Protein AF-A0AAV4ADT9-F1 (afdb_monomer)

Nearest PDB structures (foldseek):
  2fi2-assembly1_A  TM=7.058E-01  e=1.321E+00  Homo sapiens
  3lhr-assembly1_A  TM=6.626E-01  e=1.149E+00  Homo sapiens
  2fi2-assembly1_B  TM=6.804E-01  e=3.501E+00  Homo sapiens

pLDDT: mean 74.98, std 8.82, range [46.44, 88.25]

Structure (mmCIF, N/CA/C/O backbone):
data_AF-A0AAV4ADT9-F1
#
_entry.id   AF-A0AAV4ADT9-F1
#
loop_
_atom_site.group_PDB
_atom_site.id
_atom_site.type_symbol
_atom_site.label_atom_id
_atom_site.label_alt_id
_atom_site.label_comp_id
_atom_site.label_asym_id
_atom_site.label_entity_id
_atom_site.label_seq_id
_atom_site.pdbx_PDB_ins_code
_atom_site.Cartn_x
_atom_site.Cartn_y
_atom_site.Cartn_z
_atom_site.occupancy
_atom_site.B_iso_or_equiv
_atom_site.auth_seq_id
_atom_site.auth_comp_id
_atom_site.auth_asym_id
_atom_site.auth_atom_id
_atom_site.pdbx_PDB_model_num
ATOM 1 N N . MET A 1 1 ? -12.035 21.662 14.578 1.00 75.75 1 MET A N 1
ATOM 2 C CA . MET A 1 1 ? -10.655 21.290 14.961 1.00 75.75 1 MET A CA 1
ATOM 3 C C . MET A 1 1 ? -10.126 20.303 13.922 1.00 75.75 1 MET A C 1
ATOM 5 O O . MET A 1 1 ? -10.662 19.207 13.826 1.00 75.75 1 MET A O 1
ATOM 9 N N . PHE A 1 2 ? -9.158 20.705 13.096 1.00 85.88 2 PHE A N 1
ATOM 10 C CA . PHE A 1 2 ? -8.706 19.958 11.907 1.00 85.88 2 PHE A CA 1
ATOM 11 C C . PHE A 1 2 ? -8.258 18.512 12.207 1.00 85.88 2 PHE A C 1
ATOM 13 O O . PHE A 1 2 ? -8.631 17.585 11.497 1.00 85.88 2 PHE A O 1
ATOM 20 N N . ILE A 1 3 ? -7.575 18.301 13.336 1.00 84.94 3 ILE A N 1
ATOM 21 C CA . ILE A 1 3 ? -7.121 16.975 13.793 1.00 84.94 3 ILE A CA 1
ATOM 22 C C . ILE A 1 3 ? -8.283 15.987 14.001 1.00 84.94 3 ILE A C 1
ATOM 24 O O . ILE A 1 3 ? -8.166 14.812 13.661 1.00 84.94 3 ILE A O 1
ATOM 28 N N . VAL A 1 4 ? -9.428 16.449 14.517 1.00 87.38 4 VAL A N 1
ATOM 29 C CA . VAL A 1 4 ? -10.611 15.588 14.709 1.00 87.38 4 VAL A CA 1
ATOM 30 C C . VAL A 1 4 ? -11.190 15.162 13.361 1.00 87.38 4 VAL A C 1
ATOM 32 O O . VAL A 1 4 ? -11.593 14.016 13.206 1.00 87.38 4 VAL A O 1
ATOM 35 N N . TRP A 1 5 ? -11.180 16.057 12.372 1.00 88.25 5 TRP A N 1
ATOM 36 C CA . TRP A 1 5 ? -11.651 15.750 11.023 1.00 88.25 5 TRP A CA 1
ATOM 37 C C . TRP A 1 5 ? -10.769 14.698 10.341 1.00 88.25 5 TRP A C 1
ATOM 39 O O . TRP A 1 5 ? -11.302 13.733 9.798 1.00 88.25 5 TRP A O 1
ATOM 49 N N . ILE A 1 6 ? -9.440 14.815 10.437 1.00 86.00 6 ILE A N 1
ATOM 50 C CA . ILE A 1 6 ? -8.511 13.798 9.910 1.00 86.00 6 ILE A CA 1
ATOM 51 C C . ILE A 1 6 ? -8.794 12.435 10.545 1.00 86.00 6 ILE A C 1
ATOM 53 O O . ILE A 1 6 ? -8.946 11.444 9.836 1.00 86.00 6 ILE A O 1
ATOM 57 N N . LYS A 1 7 ? -8.931 12.392 11.875 1.00 86.44 7 LYS A N 1
ATOM 58 C CA . LYS A 1 7 ? -9.234 11.154 12.601 1.00 86.44 7 LYS A CA 1
ATOM 59 C C . LYS A 1 7 ? -10.533 10.505 12.113 1.00 86.44 7 LYS A C 1
ATOM 61 O O . LYS A 1 7 ? -10.567 9.299 11.894 1.00 86.44 7 LYS A O 1
ATOM 66 N N . THR A 1 8 ? -11.591 11.291 11.922 1.00 88.19 8 THR A N 1
ATOM 67 C CA . THR A 1 8 ? -12.877 10.777 11.431 1.00 88.19 8 THR A CA 1
ATOM 68 C C . THR A 1 8 ? -12.760 10.195 10.025 1.00 88.19 8 THR A C 1
ATOM 70 O O . THR A 1 8 ? -13.308 9.128 9.768 1.00 88.19 8 THR A O 1
ATOM 73 N N . ASN A 1 9 ? -12.030 10.858 9.126 1.00 85.56 9 ASN A N 1
ATOM 74 C CA . ASN A 1 9 ? -11.843 10.360 7.763 1.00 85.56 9 ASN A CA 1
ATOM 75 C C . ASN A 1 9 ? -10.971 9.101 7.723 1.00 85.56 9 ASN A C 1
ATOM 77 O O . ASN A 1 9 ? -11.294 8.178 6.985 1.00 85.56 9 ASN A O 1
ATOM 81 N N . LEU A 1 10 ? -9.928 9.020 8.555 1.00 84.25 10 LEU A N 1
ATOM 82 C CA . LEU A 1 10 ? -9.113 7.810 8.677 1.00 84.25 10 LEU A CA 1
ATOM 83 C C . LEU A 1 10 ? -9.948 6.618 9.162 1.00 84.25 10 LEU A C 1
ATOM 85 O O . LEU A 1 10 ? -9.893 5.547 8.569 1.00 84.25 10 LEU A O 1
ATOM 89 N N . ASN A 1 11 ? -10.772 6.813 10.194 1.00 84.56 11 ASN A N 1
ATOM 90 C CA . ASN A 1 11 ? -11.668 5.763 10.682 1.00 84.56 11 ASN A CA 1
ATOM 91 C C . ASN A 1 11 ? -12.659 5.322 9.600 1.00 84.56 11 ASN A C 1
ATOM 93 O O . ASN A 1 11 ? -12.836 4.130 9.373 1.00 84.56 11 ASN A O 1
ATOM 97 N N . ARG A 1 12 ? -13.259 6.287 8.894 1.00 85.94 12 ARG A N 1
ATOM 98 C CA . ARG A 1 12 ? -14.175 6.022 7.781 1.00 85.94 12 ARG A CA 1
ATOM 99 C C . ARG A 1 12 ? -13.499 5.214 6.677 1.00 85.94 12 ARG A C 1
ATOM 101 O O . ARG A 1 12 ? -14.121 4.340 6.088 1.00 85.94 12 ARG A O 1
ATOM 108 N N . TRP A 1 13 ? -12.237 5.508 6.394 1.00 84.12 13 TRP A N 1
ATOM 109 C CA . TRP A 1 13 ? -11.469 4.793 5.389 1.00 84.12 13 TRP A CA 1
ATOM 110 C C . TRP A 1 13 ? -11.204 3.341 5.798 1.00 84.12 13 TRP A C 1
ATOM 112 O O . TRP A 1 13 ? -11.462 2.451 4.996 1.00 84.12 13 TRP A O 1
ATOM 122 N N . ILE A 1 14 ? -10.808 3.104 7.055 1.00 81.31 14 ILE A N 1
ATOM 123 C CA . ILE A 1 14 ? -10.619 1.755 7.621 1.00 81.31 14 ILE A CA 1
ATOM 124 C C . ILE A 1 14 ? -11.929 0.948 7.607 1.00 81.31 14 ILE A C 1
ATOM 126 O O . ILE A 1 14 ? -11.924 -0.250 7.342 1.00 81.31 14 ILE A O 1
ATOM 130 N N . GLU A 1 15 ? -13.068 1.587 7.889 1.00 81.50 15 GLU A N 1
ATOM 131 C CA . GLU A 1 15 ? -14.385 0.937 7.813 1.00 81.50 15 GLU A CA 1
ATOM 132 C C . GLU A 1 15 ? -14.735 0.503 6.381 1.00 81.50 15 GLU A C 1
ATOM 134 O O . GLU A 1 15 ? -15.324 -0.557 6.179 1.00 81.50 15 GLU A O 1
ATOM 139 N N . LEU A 1 16 ? -14.388 1.321 5.383 1.00 80.88 16 LEU A N 1
ATOM 140 C CA . LEU A 1 16 ? -14.724 1.083 3.976 1.00 80.88 16 LEU A CA 1
ATOM 141 C C . LEU A 1 16 ? -13.750 0.140 3.259 1.00 80.88 16 LEU 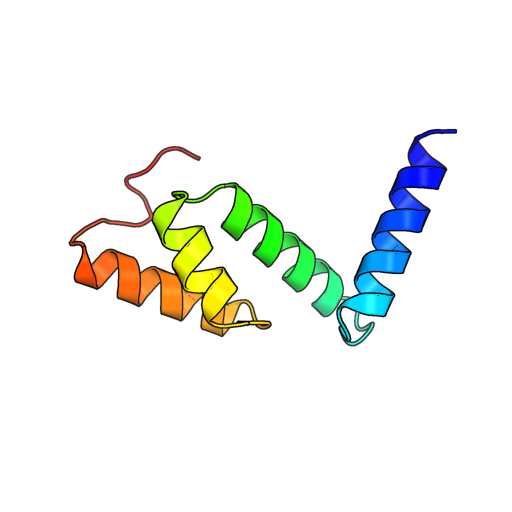A C 1
ATOM 143 O O . LEU A 1 16 ? -14.102 -0.425 2.224 1.00 80.88 16 LEU A O 1
ATOM 147 N N . SER A 1 17 ? -12.535 -0.029 3.776 1.00 70.75 17 SER A N 1
ATOM 148 C CA . SER A 1 17 ? -11.501 -0.869 3.170 1.00 70.75 17 SER A CA 1
ATOM 149 C C . SER A 1 17 ? -11.699 -2.370 3.420 1.00 70.75 17 SER A C 1
ATOM 151 O O . SER A 1 17 ? -10.951 -3.179 2.868 1.00 70.75 17 SER A O 1
ATOM 153 N N . ASP A 1 18 ? -12.717 -2.754 4.202 1.00 70.62 18 ASP A N 1
ATOM 154 C CA . ASP A 1 18 ? -12.976 -4.138 4.643 1.00 70.62 18 ASP A CA 1
ATOM 155 C C . ASP A 1 18 ? -11.759 -4.758 5.361 1.00 70.62 18 ASP A C 1
ATOM 157 O O . ASP A 1 18 ? -11.512 -5.966 5.350 1.00 70.62 18 ASP A O 1
ATOM 161 N N . THR A 1 19 ? -10.943 -3.890 5.965 1.00 67.31 19 THR A N 1
ATOM 162 C CA . THR A 1 19 ? -9.735 -4.266 6.688 1.00 67.31 19 THR A CA 1
ATOM 163 C C . THR A 1 19 ? -10.137 -4.810 8.054 1.00 67.31 19 THR A C 1
ATOM 165 O O . THR A 1 19 ? -10.872 -4.164 8.806 1.00 67.31 19 THR A O 1
ATOM 168 N N . LYS A 1 20 ? -9.645 -6.001 8.411 1.00 71.19 20 LYS A N 1
ATOM 169 C CA . LYS A 1 20 ? -9.819 -6.535 9.769 1.00 71.19 20 LYS A CA 1
ATOM 170 C C . LYS A 1 20 ? -9.246 -5.519 10.762 1.00 71.19 20 LYS A C 1
ATOM 172 O O . LYS A 1 20 ? -8.186 -4.963 10.545 1.00 71.19 20 LYS A O 1
ATOM 177 N N . GLN A 1 21 ? -9.937 -5.217 11.856 1.00 66.25 21 GLN A N 1
ATOM 178 C CA . GLN A 1 21 ? -9.439 -4.229 12.827 1.00 66.25 21 GLN A CA 1
ATOM 179 C C . GLN A 1 21 ? -8.453 -4.848 13.831 1.00 66.25 21 GLN A C 1
ATOM 181 O O . GLN A 1 21 ? -8.501 -4.541 15.023 1.00 66.25 21 GLN A O 1
ATOM 186 N N . THR A 1 22 ? -7.566 -5.747 13.387 1.00 72.38 22 THR A N 1
ATOM 187 C CA . THR A 1 22 ? -6.415 -6.117 14.221 1.00 72.38 22 THR A CA 1
ATOM 188 C C . THR A 1 22 ? -5.347 -5.038 14.057 1.00 72.38 22 THR A C 1
ATOM 190 O O . THR A 1 22 ? -5.235 -4.455 12.989 1.00 72.38 22 THR A O 1
ATOM 193 N N . CYS A 1 23 ? -4.596 -4.703 15.110 1.00 60.66 23 CYS A N 1
ATOM 194 C CA . CYS A 1 23 ? -3.689 -3.537 15.130 1.00 60.66 23 CYS A CA 1
ATOM 195 C C . CYS A 1 23 ? -2.711 -3.468 13.929 1.00 60.66 23 CYS A C 1
ATOM 197 O O . CYS A 1 23 ? -2.256 -2.390 13.553 1.00 60.66 23 CYS A O 1
ATOM 199 N N . GLU A 1 24 ? -2.402 -4.616 13.327 1.00 70.75 24 GLU A N 1
ATOM 200 C CA . GLU A 1 24 ? -1.486 -4.760 12.196 1.00 70.75 24 GLU A CA 1
ATOM 201 C C . GLU A 1 24 ? -2.107 -4.351 10.853 1.00 70.75 24 GLU A C 1
ATOM 203 O O . GLU A 1 24 ? -1.428 -3.763 10.017 1.00 70.75 24 GLU A O 1
ATOM 208 N N . ASP A 1 25 ? -3.401 -4.582 10.643 1.00 71.12 25 ASP A N 1
ATOM 209 C CA . ASP A 1 25 ? -3.998 -4.426 9.316 1.00 71.12 25 ASP A CA 1
ATOM 210 C C . ASP A 1 25 ? -4.200 -2.944 8.896 1.00 71.12 25 ASP A C 1
ATOM 212 O O . ASP A 1 25 ? -3.933 -2.611 7.739 1.00 71.12 25 ASP A O 1
ATOM 216 N N . PRO A 1 26 ? -4.602 -1.997 9.779 1.00 75.62 26 PRO A N 1
ATOM 217 C CA . PRO A 1 26 ? -4.637 -0.570 9.442 1.00 75.62 26 PRO A CA 1
ATOM 218 C C . PRO A 1 26 ? -3.247 0.011 9.167 1.00 75.62 26 PRO A C 1
ATOM 220 O O . PRO A 1 26 ? -3.108 0.914 8.342 1.00 75.62 26 PRO A O 1
ATOM 223 N N . ARG A 1 27 ? -2.215 -0.502 9.853 1.00 80.25 27 ARG A N 1
ATOM 224 C CA . ARG A 1 27 ? -0.816 -0.133 9.601 1.00 80.25 27 ARG A CA 1
ATOM 225 C C . ARG A 1 27 ? -0.420 -0.563 8.196 1.00 80.25 27 ARG A C 1
ATOM 227 O O . ARG A 1 27 ? 0.119 0.245 7.446 1.00 80.25 27 ARG A O 1
ATOM 234 N N . ASP A 1 28 ? -0.715 -1.806 7.843 1.00 79.56 28 ASP A N 1
ATOM 235 C CA . ASP A 1 28 ? -0.338 -2.364 6.553 1.00 79.56 28 ASP A CA 1
ATOM 236 C C . ASP A 1 28 ? -1.080 -1.667 5.398 1.00 79.56 28 ASP A C 1
ATOM 238 O O . ASP A 1 28 ? -0.475 -1.356 4.371 1.00 79.56 28 ASP A O 1
ATOM 242 N N . MET A 1 29 ? -2.350 -1.301 5.610 1.00 79.44 29 MET A N 1
ATOM 243 C CA . MET A 1 29 ? -3.122 -0.460 4.689 1.00 79.44 29 MET A CA 1
ATOM 244 C C . MET A 1 29 ? -2.474 0.916 4.484 1.00 79.44 29 MET A C 1
ATOM 246 O O . MET A 1 29 ? -2.300 1.358 3.350 1.00 79.44 29 MET A O 1
ATOM 250 N N . PHE A 1 30 ? -2.086 1.588 5.573 1.00 81.56 30 PHE A N 1
ATOM 251 C CA . PHE A 1 30 ? -1.449 2.901 5.497 1.00 81.56 30 PHE A CA 1
ATOM 252 C C . PHE A 1 30 ? -0.108 2.843 4.756 1.00 81.56 30 PHE A C 1
ATOM 254 O O . PHE A 1 30 ? 0.163 3.683 3.900 1.00 81.56 30 PHE A O 1
ATOM 261 N N . VAL A 1 31 ? 0.718 1.836 5.053 1.00 81.94 31 VAL A N 1
ATOM 262 C CA . VAL A 1 31 ? 2.007 1.623 4.379 1.00 81.94 31 VAL A CA 1
ATOM 263 C C . VAL A 1 31 ? 1.805 1.346 2.891 1.00 81.94 31 VAL A C 1
ATOM 265 O O . VAL A 1 31 ? 2.536 1.907 2.081 1.00 81.94 31 VAL A O 1
ATOM 268 N N . GLY A 1 32 ? 0.813 0.532 2.519 1.00 78.31 32 GLY A N 1
ATOM 269 C CA . GLY A 1 32 ? 0.526 0.219 1.119 1.00 78.31 32 GLY A CA 1
ATOM 270 C C . GLY A 1 32 ? 0.143 1.459 0.315 1.00 78.31 32 GLY A C 1
ATOM 271 O O . GLY A 1 32 ? 0.666 1.671 -0.774 1.00 78.31 32 GLY A O 1
ATOM 272 N N . GLU A 1 33 ? -0.705 2.316 0.877 1.00 78.12 33 GLU A N 1
ATOM 273 C CA . GLU A 1 33 ? -1.148 3.546 0.213 1.00 78.12 33 GLU A CA 1
ATOM 274 C C . GLU A 1 33 ? -0.033 4.582 0.086 1.00 78.12 33 GLU A C 1
ATOM 276 O O . GLU A 1 33 ? 0.163 5.136 -0.991 1.00 78.12 33 GLU A O 1
ATOM 281 N N . GLN A 1 34 ? 0.764 4.790 1.139 1.00 79.00 34 GLN A N 1
ATOM 282 C CA . GLN A 1 34 ? 1.934 5.672 1.055 1.00 79.00 34 GLN A CA 1
ATOM 283 C C . GLN A 1 34 ? 2.979 5.148 0.067 1.00 79.00 34 GLN A C 1
ATOM 285 O O . GLN A 1 34 ? 3.588 5.927 -0.659 1.00 79.00 34 GLN A O 1
ATOM 290 N N . PHE A 1 35 ? 3.179 3.831 0.021 1.00 76.44 35 PHE A N 1
ATOM 291 C CA . PHE A 1 35 ? 4.094 3.209 -0.926 1.00 76.44 35 PHE A CA 1
ATOM 292 C C . PHE A 1 35 ? 3.636 3.422 -2.373 1.00 76.44 35 PHE A C 1
ATOM 294 O O . PHE A 1 35 ? 4.455 3.741 -3.229 1.00 76.44 35 PHE A O 1
ATOM 301 N N . VAL A 1 36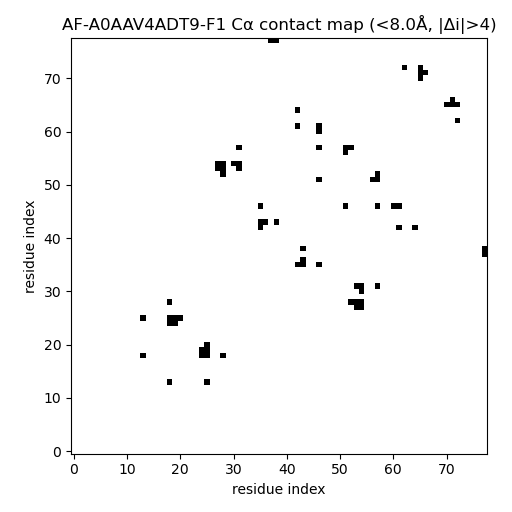 ? 2.337 3.264 -2.641 1.00 72.94 36 VAL A N 1
ATOM 302 C CA . VAL A 1 36 ? 1.757 3.524 -3.960 1.00 72.94 36 VAL A CA 1
ATOM 303 C C . VAL A 1 36 ? 1.903 5.004 -4.312 1.00 72.94 36 VAL A C 1
ATOM 305 O O . VAL A 1 36 ? 2.500 5.303 -5.335 1.00 72.94 36 VAL A O 1
ATOM 308 N N . ASP A 1 37 ? 1.460 5.934 -3.467 1.00 72.75 37 ASP A N 1
ATOM 309 C CA . ASP A 1 37 ? 1.546 7.373 -3.769 1.00 72.75 37 ASP A CA 1
ATOM 310 C C . ASP A 1 37 ? 2.992 7.882 -3.960 1.00 72.75 37 ASP A C 1
ATOM 312 O O . ASP A 1 37 ? 3.206 8.826 -4.719 1.00 72.75 37 ASP A O 1
ATOM 316 N N . ALA A 1 38 ? 3.986 7.265 -3.312 1.00 71.81 38 ALA A N 1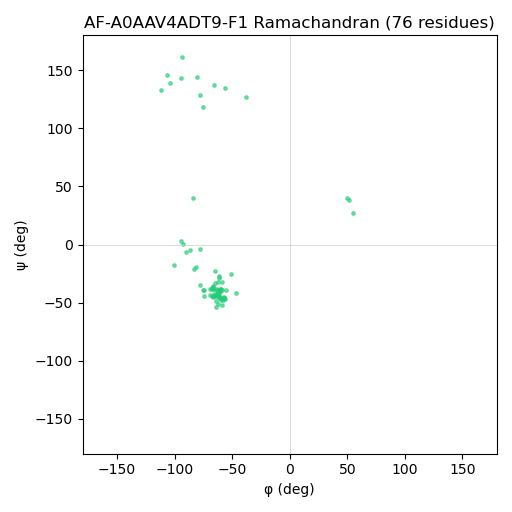
ATOM 317 C CA . ALA A 1 38 ? 5.396 7.641 -3.450 1.00 71.81 38 ALA A CA 1
ATOM 318 C C . ALA A 1 38 ? 6.088 7.061 -4.702 1.00 71.81 38 ALA A C 1
ATOM 320 O O . ALA A 1 38 ? 7.145 7.548 -5.100 1.00 71.81 38 ALA A O 1
ATOM 321 N N . TYR A 1 39 ? 5.544 6.010 -5.326 1.00 70.19 39 TYR A N 1
ATOM 322 C CA . TYR A 1 39 ? 6.196 5.342 -6.458 1.00 70.19 39 TYR A CA 1
ATOM 323 C C . TYR A 1 39 ? 5.734 5.877 -7.824 1.00 70.19 39 TYR A C 1
ATOM 325 O O . TYR A 1 39 ? 4.677 6.482 -7.964 1.00 70.19 39 TYR A O 1
ATOM 333 N N . LEU A 1 40 ? 6.540 5.611 -8.863 1.00 66.62 40 LEU A N 1
ATOM 334 C CA . LEU A 1 40 ? 6.283 5.961 -10.272 1.00 66.62 40 LEU A CA 1
ATOM 335 C C . LEU A 1 40 ? 4.804 5.815 -10.676 1.00 66.62 40 LEU A C 1
ATOM 337 O O . LEU A 1 40 ? 4.262 4.712 -10.588 1.00 66.62 40 LEU A O 1
ATOM 341 N N . GLU A 1 41 ? 4.213 6.873 -11.239 1.00 69.00 41 GLU A N 1
ATOM 342 C CA . GLU A 1 41 ? 2.810 6.915 -11.695 1.00 69.00 41 GLU A CA 1
ATOM 343 C C . GLU A 1 41 ? 2.407 5.677 -12.525 1.00 69.00 41 GLU A C 1
ATOM 345 O O . GLU A 1 41 ? 1.353 5.082 -12.303 1.00 69.00 41 GLU A O 1
ATOM 350 N N . ASP A 1 42 ? 3.279 5.204 -13.422 1.00 67.25 42 ASP A N 1
ATOM 351 C CA . ASP A 1 42 ? 3.050 4.004 -14.237 1.00 67.25 42 ASP A CA 1
ATOM 352 C C . ASP A 1 42 ? 2.860 2.714 -13.406 1.00 67.25 42 ASP A C 1
ATOM 354 O O . ASP A 1 42 ? 2.102 1.814 -13.777 1.00 67.25 42 ASP A O 1
ATOM 358 N N . LEU A 1 43 ? 3.620 2.581 -12.313 1.00 69.56 43 LEU A N 1
ATOM 359 C CA . LEU A 1 43 ? 3.575 1.422 -11.422 1.00 69.56 43 LEU A CA 1
ATOM 360 C C . LEU A 1 43 ? 2.316 1.477 -10.556 1.00 69.56 43 LEU A C 1
ATOM 362 O O . LEU A 1 43 ? 1.672 0.449 -10.353 1.00 69.56 43 LEU A O 1
ATOM 366 N N . VAL A 1 44 ? 1.946 2.676 -10.108 1.00 69.75 44 VAL A N 1
ATOM 367 C CA . VAL A 1 44 ? 0.723 2.939 -9.344 1.00 69.75 44 VAL A CA 1
ATOM 368 C C . VAL A 1 44 ? -0.511 2.486 -10.104 1.00 69.75 44 VAL A C 1
ATOM 370 O O . VAL A 1 44 ? -1.337 1.773 -9.539 1.00 69.75 44 VAL A O 1
ATOM 373 N N . VAL A 1 45 ? -0.608 2.821 -11.394 1.00 72.00 45 VAL A N 1
ATOM 374 C CA . VAL A 1 45 ? -1.719 2.380 -12.253 1.00 72.00 45 VAL A CA 1
ATOM 375 C C . VAL A 1 45 ? -1.778 0.849 -12.324 1.00 72.00 45 VAL A C 1
ATOM 377 O O . VAL A 1 45 ? -2.830 0.258 -12.102 1.00 72.00 45 VAL A O 1
ATOM 380 N N . ASN A 1 46 ? -0.638 0.184 -12.534 1.00 70.94 46 ASN A N 1
ATOM 381 C CA . ASN A 1 46 ? -0.571 -1.279 -12.637 1.00 70.94 46 ASN A CA 1
ATOM 382 C C . ASN A 1 46 ? -0.911 -1.998 -11.316 1.00 70.94 46 ASN A C 1
ATOM 384 O O . ASN A 1 46 ? -1.513 -3.071 -11.328 1.00 70.94 46 ASN A O 1
ATOM 388 N N . ILE A 1 47 ? -0.521 -1.437 -10.168 1.00 71.25 47 ILE A N 1
ATOM 389 C CA . ILE A 1 47 ? -0.845 -2.007 -8.852 1.00 71.25 47 ILE A CA 1
ATOM 390 C C . ILE A 1 47 ? -2.318 -1.763 -8.506 1.00 71.25 47 ILE A C 1
ATOM 392 O O . ILE A 1 47 ? -2.992 -2.698 -8.068 1.00 71.25 47 ILE A O 1
ATOM 396 N N . ARG A 1 48 ? -2.831 -0.544 -8.734 1.00 70.94 48 ARG A N 1
ATOM 397 C CA . ARG A 1 48 ? -4.233 -0.188 -8.459 1.00 70.94 48 ARG A CA 1
ATOM 398 C C . ARG A 1 48 ? -5.204 -1.026 -9.293 1.00 70.94 48 ARG A C 1
ATOM 400 O O . ARG A 1 48 ? -6.178 -1.528 -8.737 1.00 70.94 48 ARG A O 1
ATOM 407 N N . ASP A 1 49 ? -4.888 -1.288 -10.563 1.00 70.19 49 ASP A N 1
ATOM 408 C CA . ASP A 1 49 ? -5.697 -2.158 -11.433 1.00 70.19 49 ASP A CA 1
ATOM 409 C C . ASP A 1 49 ? -5.801 -3.604 -10.920 1.00 70.19 49 ASP A C 1
ATOM 411 O O . ASP A 1 49 ? -6.781 -4.299 -11.189 1.00 70.19 49 ASP A O 1
ATOM 415 N N . LYS A 1 50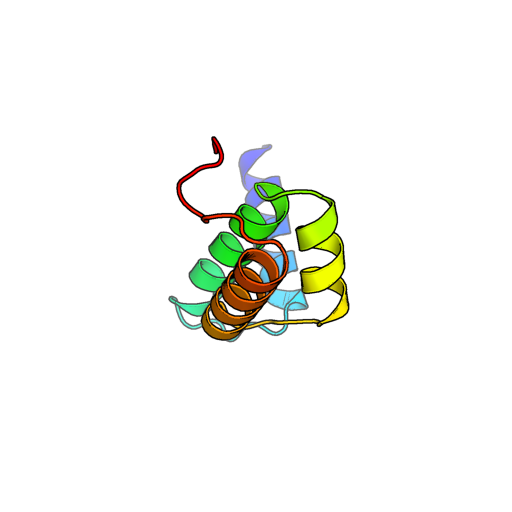 ? -4.810 -4.076 -10.154 1.00 69.00 50 LYS A N 1
ATOM 416 C CA . LYS A 1 50 ? -4.771 -5.451 -9.631 1.00 69.00 50 LYS A CA 1
ATOM 417 C C . LYS A 1 50 ? -5.514 -5.637 -8.307 1.00 69.00 50 LYS A C 1
ATOM 419 O O . LYS A 1 50 ? -5.610 -6.774 -7.850 1.00 69.00 50 LYS A O 1
ATOM 424 N N . VAL A 1 51 ? -6.033 -4.564 -7.695 1.00 67.25 51 VAL A N 1
ATOM 425 C CA . VAL A 1 51 ? -6.790 -4.595 -6.423 1.00 67.25 51 VAL A CA 1
ATOM 426 C C . VAL A 1 51 ? -6.050 -5.397 -5.334 1.00 67.25 51 VAL A C 1
ATOM 428 O O . VAL A 1 51 ? -6.639 -6.186 -4.593 1.00 67.25 51 VAL A O 1
ATOM 431 N N . LEU A 1 52 ? -4.726 -5.244 -5.259 1.00 65.88 52 LEU A N 1
ATOM 432 C CA . LEU A 1 52 ? -3.909 -5.961 -4.280 1.00 65.88 52 LEU A CA 1
ATOM 433 C C . LEU A 1 52 ? -4.100 -5.320 -2.906 1.00 65.88 52 LEU A C 1
ATOM 435 O O . LEU A 1 52 ? -3.812 -4.140 -2.727 1.00 65.88 52 LEU A O 1
ATOM 439 N N . ARG A 1 53 ? -4.619 -6.097 -1.950 1.00 67.94 53 ARG A N 1
ATOM 440 C CA . ARG A 1 53 ? -4.959 -5.610 -0.602 1.00 67.94 53 ARG A CA 1
ATOM 441 C C . ARG A 1 53 ? -3.918 -5.951 0.458 1.00 67.94 53 ARG A C 1
ATOM 443 O O . ARG A 1 53 ? -3.927 -5.340 1.518 1.00 67.94 53 ARG A O 1
ATOM 450 N N . ASP A 1 54 ? -3.039 -6.914 0.191 1.00 75.44 54 ASP A N 1
ATOM 451 C CA . ASP A 1 54 ? -1.979 -7.304 1.114 1.00 75.44 54 ASP A CA 1
ATOM 452 C C . ASP A 1 54 ? -0.613 -6.766 0.666 1.00 75.44 54 ASP A C 1
ATOM 454 O O . ASP A 1 54 ? -0.255 -6.807 -0.515 1.00 75.44 54 ASP A O 1
ATOM 458 N N . LEU A 1 55 ? 0.173 -6.287 1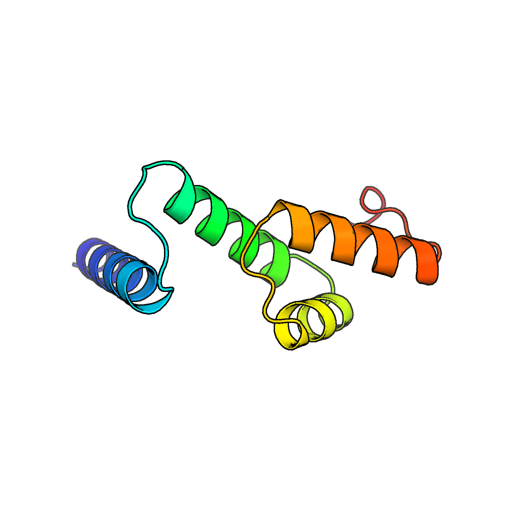.634 1.00 76.44 55 LEU A N 1
ATOM 459 C CA . LEU A 1 55 ? 1.498 -5.710 1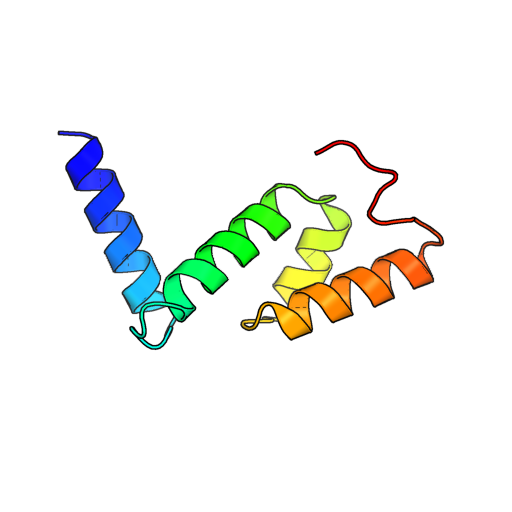.391 1.00 76.44 55 LEU A CA 1
ATOM 460 C C . LEU A 1 55 ? 2.462 -6.682 0.707 1.00 76.44 55 LEU A C 1
ATOM 462 O O . LEU A 1 55 ? 3.313 -6.261 -0.075 1.00 76.44 55 LEU A O 1
ATOM 466 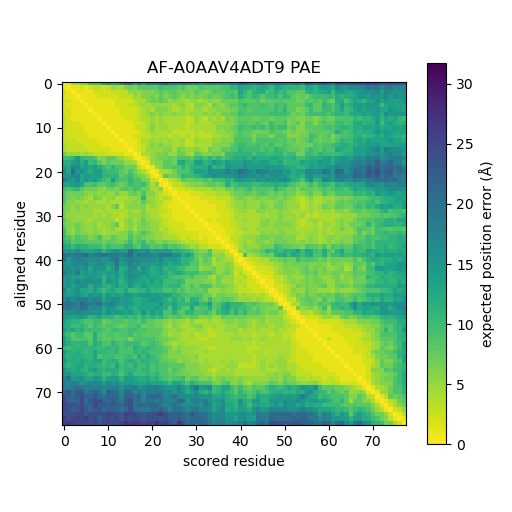N N . VAL A 1 56 ? 2.338 -7.981 0.980 1.00 81.25 56 VAL A N 1
ATOM 467 C CA . VAL A 1 56 ? 3.218 -9.002 0.403 1.00 81.25 56 VAL A CA 1
ATOM 468 C C . VAL A 1 56 ? 2.980 -9.123 -1.102 1.00 81.25 56 VAL A C 1
ATOM 470 O O . VAL A 1 56 ? 3.937 -9.175 -1.876 1.00 81.25 56 VAL A O 1
ATOM 473 N N . SER A 1 57 ? 1.724 -9.142 -1.539 1.00 80.00 57 SER A N 1
ATOM 474 C CA . SER A 1 57 ? 1.366 -9.152 -2.955 1.00 80.00 57 SER A CA 1
ATOM 475 C C . SER A 1 57 ? 1.737 -7.847 -3.644 1.00 80.00 57 SER A C 1
ATOM 477 O O . SER A 1 57 ? 2.216 -7.897 -4.777 1.00 80.00 57 SER A O 1
ATOM 479 N N . VAL A 1 58 ? 1.577 -6.699 -2.972 1.00 79.75 58 VAL A N 1
ATOM 480 C CA . VAL A 1 58 ? 2.052 -5.404 -3.487 1.00 79.75 58 VAL A CA 1
ATOM 481 C C . VAL A 1 58 ? 3.563 -5.454 -3.723 1.00 79.75 58 VAL A C 1
ATOM 483 O O . VAL A 1 58 ? 3.998 -5.219 -4.848 1.00 79.75 58 VAL A O 1
ATOM 486 N N . GLY A 1 59 ? 4.357 -5.865 -2.729 1.00 80.31 59 GLY A N 1
ATOM 487 C CA . GLY A 1 59 ? 5.812 -6.005 -2.863 1.00 80.31 59 GLY A CA 1
ATOM 488 C C . GLY A 1 59 ? 6.219 -6.936 -4.010 1.00 80.31 59 GLY A C 1
ATOM 489 O O . GLY A 1 59 ? 7.008 -6.556 -4.870 1.00 80.31 59 GLY A O 1
ATOM 490 N N . LYS A 1 60 ? 5.590 -8.113 -4.119 1.00 83.31 60 LYS A N 1
ATOM 491 C CA . LYS A 1 60 ? 5.839 -9.043 -5.237 1.00 83.31 60 LYS A CA 1
ATOM 492 C C . LYS A 1 60 ? 5.501 -8.436 -6.600 1.00 83.31 60 LYS A C 1
ATOM 494 O O . LYS A 1 60 ? 6.220 -8.664 -7.572 1.00 83.31 60 LYS A O 1
ATOM 499 N N . ALA A 1 61 ? 4.395 -7.701 -6.703 1.00 80.62 61 ALA A N 1
ATOM 500 C CA . ALA A 1 61 ? 3.987 -7.066 -7.953 1.00 80.62 61 ALA A CA 1
ATOM 501 C C . ALA A 1 61 ? 4.970 -5.967 -8.376 1.00 80.62 61 ALA A C 1
ATOM 503 O O . ALA A 1 61 ? 5.274 -5.853 -9.566 1.00 80.62 61 ALA A O 1
ATOM 504 N N . VAL A 1 62 ? 5.490 -5.207 -7.410 1.00 80.12 62 VAL A N 1
ATOM 505 C CA . VAL A 1 62 ? 6.544 -4.208 -7.621 1.00 80.12 62 VAL A CA 1
ATOM 506 C C . VAL A 1 62 ? 7.821 -4.875 -8.113 1.00 80.12 62 VAL A C 1
ATOM 508 O O . VAL A 1 62 ? 8.341 -4.476 -9.153 1.00 80.12 62 VAL A O 1
ATOM 511 N N . ASP A 1 63 ? 8.290 -5.917 -7.425 1.00 82.69 63 ASP A N 1
ATOM 512 C CA . ASP A 1 63 ? 9.518 -6.629 -7.790 1.00 82.69 63 ASP A CA 1
ATOM 513 C C . ASP A 1 63 ? 9.444 -7.164 -9.223 1.00 82.69 63 ASP A C 1
ATOM 515 O O . ASP A 1 63 ? 10.359 -6.962 -10.021 1.00 82.69 63 ASP A O 1
ATOM 519 N N . LEU A 1 64 ? 8.318 -7.786 -9.592 1.00 83.19 64 LEU A N 1
ATOM 520 C CA . LEU A 1 64 ? 8.088 -8.282 -10.950 1.00 83.19 64 LEU A CA 1
ATOM 521 C C . LEU A 1 64 ? 8.077 -7.155 -11.988 1.00 83.19 64 LEU A C 1
ATOM 523 O O . LEU A 1 64 ? 8.630 -7.313 -13.079 1.00 83.19 64 LEU A O 1
ATOM 527 N N . TYR A 1 65 ? 7.455 -6.021 -11.668 1.00 79.88 65 TYR A N 1
ATOM 528 C CA . TYR A 1 65 ? 7.408 -4.868 -12.562 1.00 79.88 65 TYR A CA 1
ATOM 529 C C . TYR A 1 65 ? 8.793 -4.255 -12.787 1.00 79.88 65 TYR A C 1
ATOM 531 O O . TYR A 1 65 ? 9.172 -3.955 -13.923 1.00 79.88 65 TYR A O 1
ATOM 539 N N . LEU A 1 66 ? 9.562 -4.094 -11.712 1.00 79.25 66 LEU A N 1
ATOM 540 C CA . LEU A 1 66 ? 10.916 -3.557 -11.749 1.00 79.25 66 LEU A CA 1
ATOM 541 C C . LEU A 1 66 ? 11.867 -4.496 -12.497 1.00 79.25 66 LEU A C 1
ATOM 543 O O . LEU A 1 66 ? 12.614 -4.038 -13.367 1.00 79.25 66 LEU A O 1
ATOM 547 N N . LEU A 1 67 ? 11.762 -5.807 -12.260 1.00 82.69 67 LEU A N 1
ATOM 548 C CA . LEU A 1 67 ? 12.535 -6.833 -12.961 1.00 82.69 67 LEU A CA 1
ATOM 549 C C . LEU A 1 67 ? 12.231 -6.839 -14.465 1.00 82.69 67 LEU A C 1
ATOM 551 O O . LEU A 1 67 ? 13.155 -6.846 -15.279 1.00 82.69 67 LEU A O 1
ATOM 555 N N . ALA A 1 68 ? 10.954 -6.739 -14.852 1.00 83.12 68 ALA A N 1
ATOM 556 C CA . ALA A 1 68 ? 10.551 -6.633 -16.256 1.00 83.12 68 ALA A CA 1
ATOM 557 C C . ALA A 1 68 ? 11.101 -5.367 -16.941 1.00 83.12 68 ALA A C 1
ATOM 559 O O . ALA A 1 68 ? 11.411 -5.389 -18.133 1.00 83.12 68 ALA A O 1
ATOM 560 N N . ARG A 1 69 ? 11.258 -4.267 -16.192 1.00 78.88 69 ARG A N 1
ATOM 561 C CA . ARG A 1 69 ? 11.795 -2.989 -16.690 1.00 78.88 69 ARG A CA 1
ATOM 562 C C . ARG A 1 69 ? 13.303 -2.804 -16.471 1.00 78.88 69 ARG A C 1
ATOM 564 O O . ARG A 1 69 ? 13.817 -1.749 -16.839 1.00 78.88 69 ARG A O 1
ATOM 571 N N . LYS A 1 70 ? 14.016 -3.797 -15.919 1.00 78.81 70 LYS A N 1
ATOM 572 C CA . LYS A 1 70 ? 15.445 -3.714 -15.544 1.00 78.81 70 LYS A CA 1
ATOM 573 C C . LYS A 1 70 ? 15.776 -2.496 -14.658 1.00 78.81 70 LYS A C 1
ATOM 575 O O . LYS A 1 70 ? 16.811 -1.862 -14.847 1.00 78.81 70 LYS A O 1
ATOM 580 N N . ARG A 1 71 ? 14.888 -2.136 -13.727 1.00 70.56 71 ARG A N 1
ATOM 581 C CA . ARG A 1 71 ? 15.108 -1.067 -12.732 1.00 70.56 71 ARG A CA 1
ATOM 582 C C . ARG A 1 71 ? 15.341 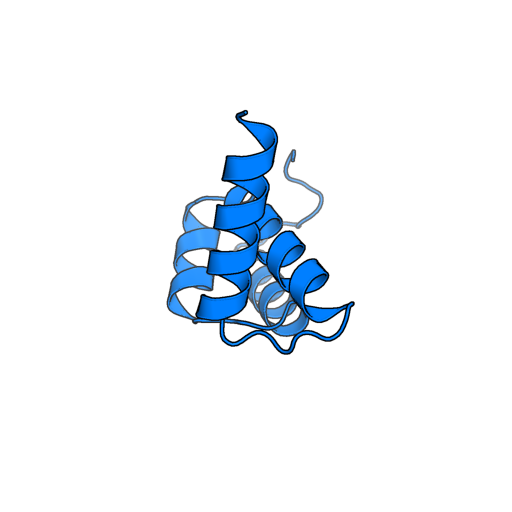-1.692 -11.357 1.00 70.56 71 ARG A C 1
ATOM 584 O O . ARG A 1 71 ? 14.711 -2.703 -11.063 1.00 70.56 71 ARG A O 1
ATOM 591 N N . ASN A 1 72 ? 16.192 -1.099 -10.515 1.00 63.88 72 ASN A N 1
ATOM 592 C CA . ASN A 1 72 ? 16.292 -1.512 -9.112 1.00 63.88 72 ASN A CA 1
ATOM 593 C C . ASN A 1 72 ? 15.405 -0.633 -8.216 1.00 63.88 72 ASN A C 1
ATOM 595 O O . ASN A 1 72 ? 15.365 0.583 -8.416 1.00 63.88 72 ASN A O 1
ATOM 599 N N . PRO A 1 73 ? 14.771 -1.215 -7.183 1.00 57.81 73 PRO A N 1
ATOM 600 C CA . PRO A 1 73 ? 13.950 -0.467 -6.231 1.00 57.81 73 PRO A CA 1
ATOM 601 C C . PRO A 1 73 ? 14.743 0.540 -5.384 1.00 57.81 73 PRO A C 1
ATOM 603 O O . PRO A 1 73 ? 14.168 1.498 -4.882 1.00 57.81 73 PRO A O 1
ATOM 606 N N . CYS A 1 74 ? 16.057 0.341 -5.231 1.00 60.91 74 CYS A N 1
ATOM 607 C CA . CYS A 1 74 ? 16.939 1.215 -4.449 1.00 60.91 74 CYS A CA 1
ATOM 608 C C . CYS A 1 74 ? 17.565 2.364 -5.259 1.00 60.91 74 CYS A C 1
ATOM 610 O O . CYS A 1 74 ? 18.226 3.216 -4.674 1.00 60.91 74 CYS A O 1
ATOM 612 N N . ASP A 1 75 ? 17.375 2.391 -6.582 1.00 62.84 75 ASP A N 1
ATOM 613 C CA . ASP A 1 75 ? 18.018 3.372 -7.468 1.00 62.84 75 ASP A CA 1
ATOM 614 C C . ASP A 1 75 ? 17.149 4.622 -7.707 1.00 62.84 75 ASP A C 1
ATOM 616 O O . ASP A 1 75 ? 17.550 5.518 -8.453 1.00 62.84 75 ASP A O 1
ATOM 620 N N . GLN A 1 76 ? 15.954 4.701 -7.108 1.00 54.28 76 GLN A N 1
ATOM 621 C CA . GLN A 1 76 ? 15.051 5.842 -7.264 1.00 54.28 76 GLN A CA 1
ATOM 622 C C . GLN A 1 76 ? 14.914 6.630 -5.955 1.00 54.28 76 GLN A C 1
ATOM 624 O O . GLN A 1 76 ? 14.723 6.020 -4.902 1.00 54.28 76 GLN A O 1
ATOM 629 N N . PRO A 1 77 ? 15.029 7.971 -5.999 1.00 46.44 77 PRO A N 1
ATOM 630 C CA . PRO A 1 77 ? 14.812 8.800 -4.823 1.00 46.44 77 PRO A CA 1
ATOM 631 C C . PRO A 1 77 ? 13.345 8.710 -4.382 1.00 46.44 77 PRO A C 1
ATOM 633 O O . PRO A 1 77 ? 12.454 8.722 -5.233 1.00 46.44 77 PRO A O 1
ATOM 636 N N . LEU A 1 78 ? 13.153 8.590 -3.062 1.00 48.84 78 LEU A N 1
ATOM 637 C CA . LEU A 1 78 ? 11.870 8.734 -2.361 1.00 48.84 78 LEU A CA 1
ATOM 638 C C . LEU A 1 78 ? 11.210 10.082 -2.668 1.00 48.84 78 LEU A C 1
ATOM 640 O O . LEU A 1 78 ? 11.959 11.085 -2.767 1.00 48.84 78 LEU A O 1
#

Mean predicted aligned error: 8.93 Å

Organism: NCBI:txid259542

Secondary structure (DSSP, 8-state):
-HHHHHHHHHHHHHHHTT---STHHHHHHHHHHHHHHHS-HHHHHHHHHTT--SHHHHHHHHHHHHHHTT--TTSS--

Radius of gyration: 14.54 Å; Cα contacts (8 Å, |Δi|>4): 38; chains: 1; bounding box: 33×30×32 Å

Solvent-accessible surface area (backbone atoms only — not comparable to full-atom values): 4741 Å² total; per-residue (Å²): 114,71,70,60,54,53,53,52,52,51,52,53,48,49,67,71,65,76,52,63,91,50,86,62,44,61,53,46,50,51,52,4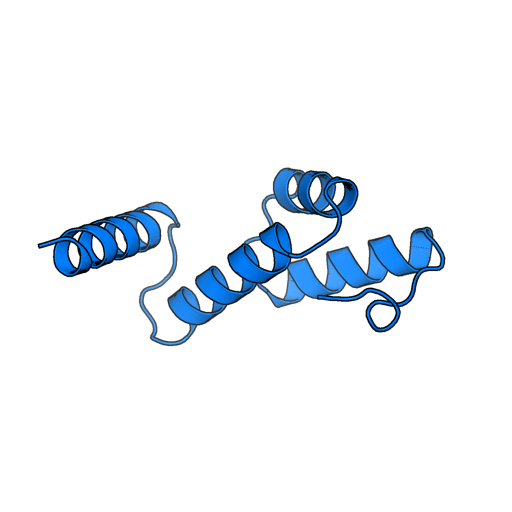6,52,54,52,40,74,65,42,60,70,74,56,34,54,60,47,60,76,63,69,65,83,49,58,70,57,46,52,52,52,49,52,53,52,29,58,76,66,76,48,63,86,84,79,57,84,125

Sequence (78 aa):
MFIVWIKTNLNRWIELSDTKQTCEDPRDMFVGEQFVDAYLEDLVVNIRDKVLRDLVSVGKAVDLYLLARKRNPCDQPL

Foldseek 3Di:
DVVVVVVVVLVVVCVVLPFDPDVVGSVQQVVLVVVLVPDDPVLSVVLVVVVDRGNVVSVVSVVVVCVVVVHDPVPDDD